Protein AF-A0A916E142-F1 (afdb_monomer)

Sequence (113 aa):
MYDIGCTMAKHLKNKLNETSLQLKAKDVWYAVSVFHAYAHEASCQCIYHPRKREGFGLTDGKWLERFWSYLERFTKTTRIMTPSHRKFILSLALDHFAETRIQKIGQTLIKQY

Solvent-accessible surface area (backbone atoms only — not comparable to full-a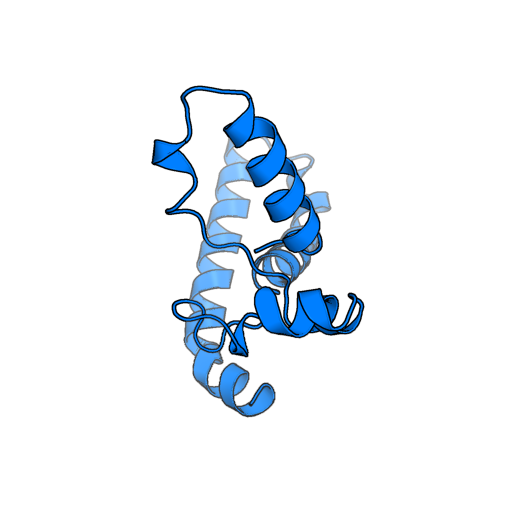tom values): 6561 Å² total; per-residue (Å²): 111,37,78,59,19,66,58,51,49,54,52,50,56,57,56,36,74,76,43,97,62,55,83,72,57,81,80,61,83,59,18,17,22,51,74,53,20,73,79,44,58,70,69,50,34,65,70,22,19,28,87,70,39,87,92,45,63,91,53,54,64,54,64,64,60,56,50,48,63,62,52,52,74,48,51,74,71,41,66,81,44,56,72,68,57,31,50,52,55,50,50,54,51,50,52,53,52,52,53,55,46,63,77,41,41,67,67,49,48,68,73,75,106

Mean predicted aligned error: 6.05 Å

pLDDT: mean 88.2, std 10.54, range [52.06, 98.12]

Secondary structure (DSSP, 8-state):
--TTHHHHHHHHHHHHHSSTTGGGTTT------HHHHTTS-HHHHHHH-GGGSTT-TT--S-HHHHHHHHHHHHHHHHTTS-HHHHHHHHHHHHHHHHHHHHHTHHHHHHHH-

Structure (mmCIF, N/CA/C/O backbone):
data_AF-A0A916E142-F1
#
_entry.id   AF-A0A916E142-F1
#
loop_
_atom_site.group_PDB
_atom_site.id
_atom_site.type_symbol
_atom_site.label_atom_id
_atom_site.label_alt_id
_atom_site.label_comp_id
_atom_site.label_asym_id
_atom_site.label_entity_id
_atom_site.label_seq_id
_atom_site.pdbx_PDB_ins_code
_atom_site.Cartn_x
_atom_site.Cartn_y
_atom_site.Cartn_z
_atom_site.occupancy
_atom_site.B_iso_or_equiv
_atom_site.auth_seq_id
_atom_site.auth_comp_id
_atom_site.auth_asym_id
_atom_site.auth_atom_id
_atom_site.pdbx_PDB_model_num
ATOM 1 N N . MET A 1 1 ? -4.906 4.393 3.964 1.00 85.25 1 MET A N 1
ATOM 2 C CA . MET A 1 1 ? -4.141 4.019 5.173 1.00 85.25 1 MET A CA 1
ATOM 3 C C . MET A 1 1 ? -2.784 4.686 5.074 1.00 85.25 1 MET A C 1
ATOM 5 O O . MET A 1 1 ? -2.189 4.597 4.011 1.00 85.25 1 MET A O 1
ATOM 9 N N . TYR A 1 2 ? -2.358 5.389 6.118 1.00 87.81 2 TYR A N 1
ATOM 10 C CA . TYR A 1 2 ? -1.080 6.106 6.181 1.00 87.81 2 TYR A CA 1
ATOM 11 C C . TYR A 1 2 ? -0.602 6.117 7.628 1.00 87.81 2 TYR A C 1
ATOM 13 O O . TYR A 1 2 ? -1.437 6.082 8.533 1.00 87.81 2 TYR A O 1
ATOM 21 N N . ASP A 1 3 ? 0.701 6.241 7.854 1.00 90.00 3 ASP A N 1
ATOM 22 C CA . ASP A 1 3 ? 1.256 6.248 9.215 1.00 90.00 3 ASP A CA 1
ATOM 23 C C . ASP A 1 3 ? 0.710 7.422 10.035 1.00 90.00 3 ASP A C 1
ATOM 25 O O . ASP A 1 3 ? 0.352 7.284 11.196 1.00 90.00 3 ASP A O 1
ATOM 29 N N . ILE A 1 4 ? 0.468 8.555 9.377 1.00 90.38 4 ILE A N 1
ATOM 30 C CA . ILE A 1 4 ? -0.175 9.739 9.963 1.00 90.38 4 ILE A CA 1
ATOM 31 C C . ILE A 1 4 ? -1.711 9.731 9.861 1.00 90.38 4 ILE A C 1
ATOM 33 O O . ILE A 1 4 ? -2.352 10.776 9.992 1.00 90.38 4 ILE A O 1
ATOM 37 N N . GLY A 1 5 ? -2.330 8.573 9.609 1.00 90.50 5 GLY A N 1
ATOM 38 C CA . GLY A 1 5 ? -3.766 8.454 9.343 1.00 90.50 5 GLY A CA 1
ATOM 39 C C . GLY A 1 5 ? -4.647 9.045 10.448 1.00 90.50 5 GLY A C 1
ATOM 40 O O . GLY A 1 5 ? -5.648 9.696 10.152 1.00 90.50 5 GLY A O 1
ATOM 41 N N . CYS A 1 6 ? -4.247 8.898 11.714 1.00 91.00 6 CYS A N 1
ATOM 42 C CA . CYS A 1 6 ? -4.959 9.482 12.851 1.00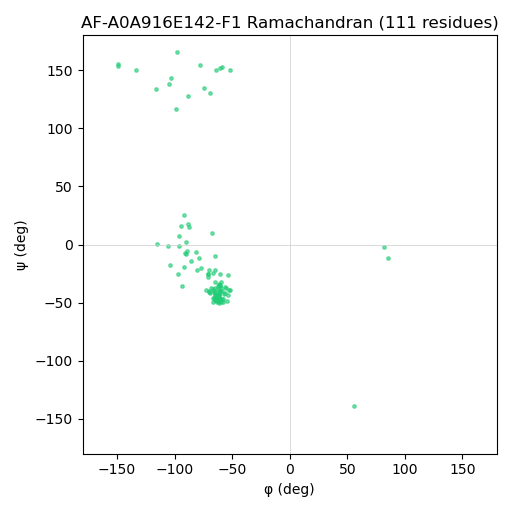 91.00 6 CYS A CA 1
ATOM 43 C C . CYS A 1 6 ? -4.919 11.019 12.859 1.00 91.00 6 CYS A C 1
ATOM 45 O O . CYS A 1 6 ? -5.923 11.669 13.151 1.00 91.00 6 CYS A O 1
ATOM 47 N N . THR A 1 7 ? -3.773 11.610 12.522 1.00 90.88 7 THR A N 1
ATOM 48 C CA . THR A 1 7 ? -3.576 13.063 12.482 1.00 90.88 7 THR A CA 1
ATOM 49 C C . THR A 1 7 ? -4.345 13.660 11.315 1.00 90.88 7 THR A C 1
ATOM 51 O O . THR A 1 7 ? -5.020 14.675 11.474 1.00 90.88 7 THR A O 1
ATOM 54 N N . MET A 1 8 ? -4.322 12.981 10.166 1.00 88.50 8 MET A N 1
ATOM 55 C CA . MET A 1 8 ? -5.089 13.372 8.988 1.00 88.50 8 MET A CA 1
ATOM 56 C C . MET A 1 8 ? -6.595 13.364 9.274 1.00 88.50 8 MET A C 1
ATOM 58 O O . MET A 1 8 ? -7.282 14.325 8.934 1.00 88.50 8 MET A O 1
ATOM 62 N N . ALA A 1 9 ? -7.093 12.339 9.977 1.00 88.31 9 ALA A N 1
ATOM 63 C CA . ALA A 1 9 ? -8.491 12.259 10.395 1.00 88.31 9 ALA A CA 1
ATOM 64 C C . ALA A 1 9 ? -8.890 13.427 11.313 1.00 88.31 9 ALA A C 1
ATOM 66 O O . ALA A 1 9 ? -9.915 14.069 11.085 1.00 88.31 9 ALA A O 1
ATOM 67 N N . LYS A 1 10 ? -8.063 13.738 12.325 1.00 86.06 10 LYS A N 1
ATOM 68 C CA . LYS A 1 10 ? -8.278 14.878 13.237 1.00 86.06 10 LYS A CA 1
ATOM 69 C C . LYS A 1 10 ? -8.293 16.207 12.466 1.00 86.06 10 LYS A C 1
ATOM 71 O O . LYS A 1 10 ? -9.213 17.002 12.633 1.00 86.06 10 LYS A O 1
ATOM 76 N N . HIS A 1 11 ? -7.313 16.427 11.589 1.00 86.44 11 HIS A N 1
ATOM 77 C CA . HIS A 1 11 ? -7.186 17.668 10.824 1.00 86.44 11 HIS A CA 1
ATOM 78 C C . HIS A 1 11 ? -8.356 17.884 9.858 1.00 86.44 11 HIS A C 1
ATOM 80 O O . HIS A 1 11 ? -8.927 18.973 9.814 1.00 86.44 11 HIS A O 1
ATOM 86 N N . LEU A 1 12 ? -8.743 16.845 9.112 1.00 82.75 12 LEU A N 1
ATOM 87 C CA . LEU A 1 12 ? -9.873 16.925 8.190 1.00 82.75 12 LEU A CA 1
ATOM 88 C C . LEU A 1 12 ? -11.172 17.178 8.945 1.00 82.75 12 LEU A C 1
ATOM 90 O O . LEU A 1 12 ? -11.906 18.085 8.566 1.00 82.75 12 LEU A O 1
ATOM 94 N N . LYS A 1 13 ? -11.423 16.467 10.051 1.00 80.12 13 LYS A N 1
ATOM 95 C CA . LYS A 1 13 ? -12.599 16.719 10.894 1.00 80.12 13 LYS A CA 1
ATOM 96 C C . LYS A 1 13 ? -12.683 18.187 11.326 1.00 80.12 13 LYS A C 1
ATOM 98 O O . LYS A 1 13 ? -13.756 18.770 11.240 1.00 80.12 13 LYS A O 1
ATOM 103 N N . ASN A 1 14 ? -11.565 18.790 11.729 1.00 79.38 14 ASN A N 1
ATOM 104 C CA . ASN A 1 14 ? -11.535 20.193 12.142 1.00 79.38 14 ASN A CA 1
ATOM 105 C C . ASN A 1 14 ? -11.829 21.146 10.971 1.00 79.38 14 ASN A C 1
ATOM 107 O O . ASN A 1 14 ? -12.727 21.972 11.084 1.00 79.38 14 ASN A O 1
ATOM 111 N N . LYS A 1 15 ? -11.160 20.982 9.821 1.00 77.50 15 LYS A N 1
ATOM 112 C CA . LYS A 1 15 ? -11.385 21.837 8.637 1.00 77.50 15 LYS A CA 1
ATOM 113 C C . LYS A 1 15 ? -12.783 21.713 8.032 1.00 77.50 15 LYS A C 1
ATOM 115 O O . LYS A 1 15 ? -13.315 22.664 7.465 1.00 77.50 15 LYS A O 1
ATOM 120 N N . LEU A 1 16 ? -13.382 20.532 8.110 1.00 72.25 16 LEU A N 1
ATOM 121 C CA . LEU A 1 16 ? -14.717 20.283 7.567 1.00 72.25 16 LEU A CA 1
ATOM 122 C C . LEU A 1 16 ? -15.828 20.837 8.457 1.00 72.25 16 LEU A C 1
ATOM 124 O O . LEU A 1 16 ? -16.924 21.079 7.967 1.00 72.25 16 LEU A O 1
ATOM 128 N N . ASN A 1 17 ? -15.551 21.089 9.736 1.00 65.69 17 ASN A N 1
ATOM 129 C CA . ASN A 1 17 ? -16.464 21.856 10.578 1.00 65.69 17 ASN A CA 1
ATOM 130 C C . ASN A 1 17 ? -16.494 23.344 10.178 1.00 65.69 17 ASN A C 1
ATOM 132 O O . ASN A 1 17 ? -17.478 24.021 10.453 1.00 65.69 17 ASN A O 1
ATOM 136 N N . GLU A 1 18 ? -15.453 23.837 9.499 1.00 64.31 18 GLU A N 1
ATOM 137 C CA . GLU A 1 18 ? -15.327 25.227 9.033 1.00 64.31 18 GLU A CA 1
ATOM 138 C C . GLU A 1 18 ? -15.882 25.446 7.611 1.00 64.31 18 GLU A C 1
ATOM 140 O O . GLU A 1 18 ? -15.969 26.579 7.146 1.00 64.31 18 GLU A O 1
ATOM 145 N N . THR A 1 19 ? -16.265 24.384 6.894 1.00 62.12 19 THR A N 1
ATOM 146 C CA . THR A 1 19 ? -16.720 24.459 5.494 1.00 62.12 19 THR A CA 1
ATOM 147 C C . THR A 1 19 ? -18.000 23.653 5.262 1.00 62.12 19 THR A C 1
ATOM 149 O O . THR A 1 19 ? -18.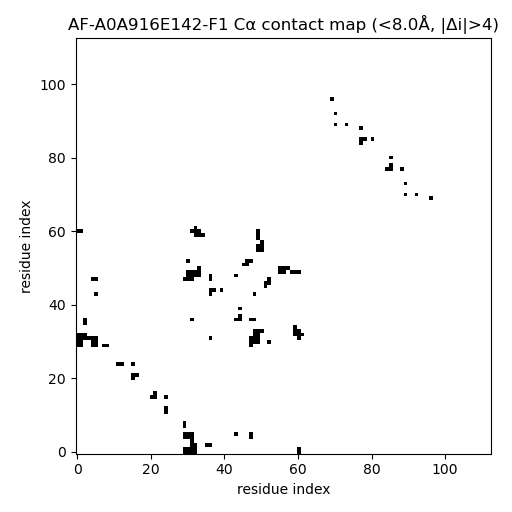234 22.622 5.881 1.00 62.12 19 THR A O 1
ATOM 152 N N . SER A 1 20 ? -18.835 24.067 4.305 1.00 59.84 20 SER A N 1
ATOM 153 C CA . SER A 1 20 ? -20.080 23.374 3.910 1.00 59.84 20 SER A CA 1
ATOM 154 C C . SER A 1 20 ? -19.863 22.008 3.223 1.00 59.84 20 SER A C 1
ATOM 156 O O . SER A 1 20 ? -20.803 21.397 2.720 1.00 59.84 20 SER A O 1
ATOM 158 N N . LEU A 1 21 ? -18.630 21.485 3.226 1.00 59.50 21 LEU A N 1
ATOM 159 C CA . LEU A 1 21 ? -18.210 20.247 2.560 1.00 59.50 21 LEU A CA 1
ATOM 160 C C . LEU A 1 21 ? -18.409 18.977 3.413 1.00 59.50 21 LEU A C 1
ATOM 162 O O . LEU A 1 21 ? -17.865 17.916 3.094 1.00 59.50 21 LEU A O 1
ATOM 166 N N . GLN A 1 22 ? -19.197 19.071 4.489 1.00 57.34 22 GLN A N 1
ATOM 167 C CA . GLN A 1 22 ? -19.420 18.019 5.493 1.00 57.34 22 GLN A CA 1
ATOM 168 C C . GLN A 1 22 ? -19.873 16.670 4.902 1.00 57.34 22 GLN A C 1
ATOM 170 O O . GLN A 1 22 ? -19.606 15.616 5.481 1.00 57.34 22 GLN A O 1
ATOM 175 N N . LEU A 1 23 ? -20.525 16.690 3.735 1.00 52.06 23 LEU A N 1
ATOM 176 C CA . LEU A 1 23 ? -21.102 15.511 3.088 1.00 52.06 23 LEU A CA 1
ATOM 177 C C . LEU A 1 23 ? -20.068 14.526 2.517 1.00 52.06 23 LEU A C 1
ATOM 179 O O . LEU A 1 23 ? -20.371 13.345 2.451 1.00 52.06 23 LEU A O 1
ATOM 183 N N . LYS A 1 24 ? -18.845 14.948 2.160 1.00 56.03 24 LYS A N 1
ATOM 184 C CA . LYS A 1 24 ? -17.839 14.039 1.554 1.00 56.03 24 LYS A CA 1
ATOM 185 C C . LYS A 1 24 ? -16.929 13.328 2.557 1.00 56.03 24 LYS A C 1
ATOM 187 O O . LYS A 1 24 ? -16.124 12.485 2.177 1.00 56.03 24 LYS A O 1
ATOM 192 N N . ALA A 1 25 ? -17.005 13.695 3.831 1.00 57.94 25 ALA A N 1
ATOM 193 C CA . ALA A 1 25 ? -16.026 13.272 4.825 1.00 57.94 25 ALA A CA 1
ATOM 194 C C . ALA A 1 25 ? -16.437 12.059 5.651 1.00 57.94 25 ALA A C 1
ATOM 196 O O . ALA A 1 25 ? -15.572 11.357 6.176 1.00 57.94 25 ALA A O 1
ATOM 197 N N . LYS A 1 26 ? -17.748 11.828 5.782 1.00 60.69 26 LYS A N 1
ATOM 198 C CA . LYS A 1 26 ? -18.290 10.689 6.530 1.00 60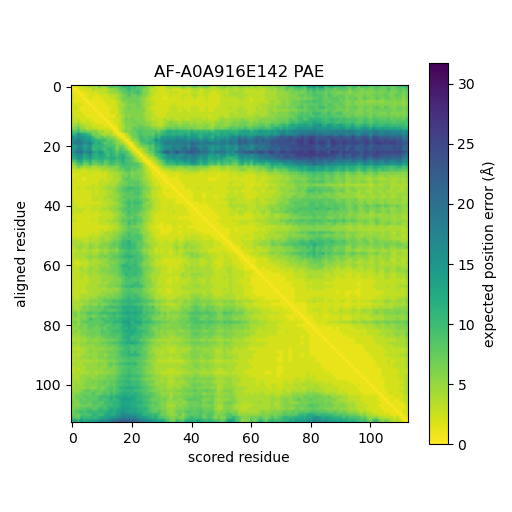.69 26 LYS A CA 1
ATOM 199 C C . LYS A 1 26 ? -17.957 9.350 5.866 1.00 60.69 26 LYS A C 1
ATOM 201 O O . LYS A 1 26 ? -17.828 8.358 6.574 1.00 60.69 26 LYS A O 1
ATOM 206 N N . ASP A 1 27 ? -17.710 9.358 4.559 1.00 70.44 27 ASP A N 1
ATOM 207 C CA . ASP A 1 27 ? -17.442 8.153 3.767 1.00 70.44 27 ASP A CA 1
ATOM 208 C C . ASP A 1 27 ? -15.949 7.790 3.687 1.00 70.44 27 ASP A C 1
ATOM 210 O O . ASP A 1 27 ? -15.569 6.827 3.022 1.00 70.44 27 ASP A O 1
ATOM 214 N N . VAL A 1 28 ? -15.067 8.550 4.352 1.00 77.56 28 VAL A N 1
ATOM 215 C CA . VAL A 1 28 ? -13.621 8.298 4.317 1.00 77.56 28 VAL A CA 1
ATOM 216 C C . VAL A 1 28 ? -13.179 7.530 5.557 1.00 77.56 28 VAL A C 1
ATOM 218 O O . VAL A 1 28 ? -13.211 8.035 6.682 1.00 77.56 28 VAL A O 1
ATOM 221 N N . TRP A 1 29 ? -12.676 6.314 5.352 1.00 84.50 29 TRP A N 1
ATOM 222 C CA . TRP A 1 29 ? -12.064 5.530 6.419 1.00 84.50 29 TRP A CA 1
ATOM 223 C C . TRP A 1 29 ? -10.571 5.823 6.565 1.00 84.50 29 TRP A C 1
ATOM 225 O O . TRP A 1 29 ? -9.780 5.699 5.628 1.00 84.50 29 TRP A O 1
ATOM 235 N N . TYR A 1 30 ? -10.169 6.142 7.793 1.00 89.12 30 TYR A N 1
ATOM 236 C CA . TYR A 1 30 ? -8.775 6.354 8.168 1.00 89.12 30 TYR A CA 1
ATOM 237 C C . TYR A 1 30 ? -8.267 5.157 8.954 1.00 89.12 30 TYR A C 1
ATOM 239 O O . TYR A 1 30 ? -8.949 4.646 9.838 1.00 89.12 30 TYR A O 1
ATOM 247 N N . ALA A 1 31 ? -7.045 4.745 8.658 1.00 92.56 31 ALA A N 1
ATOM 248 C CA . ALA A 1 31 ? -6.343 3.720 9.405 1.00 92.56 31 ALA A CA 1
ATOM 249 C C . ALA A 1 31 ? -4.842 4.004 9.362 1.00 92.56 31 ALA A C 1
ATOM 251 O O . ALA A 1 31 ? -4.352 4.619 8.403 1.00 92.56 31 ALA A O 1
ATOM 252 N N . VAL A 1 32 ? -4.147 3.528 10.389 1.00 93.56 32 VAL A N 1
ATOM 253 C CA . VAL A 1 32 ? -2.684 3.500 10.500 1.00 93.56 32 VAL A CA 1
ATOM 254 C C . VAL A 1 32 ? -2.237 2.066 10.227 1.00 93.56 32 VAL A C 1
ATOM 256 O O . VAL A 1 32 ? -2.962 1.144 10.581 1.00 93.56 32 VAL A O 1
ATOM 259 N N . SER A 1 33 ? -1.106 1.836 9.561 1.00 92.50 33 SER A N 1
ATOM 260 C CA . SER A 1 33 ? -0.632 0.461 9.326 1.00 92.50 33 SER A CA 1
ATOM 261 C C . SER A 1 33 ? -0.421 -0.285 10.652 1.00 92.50 33 SER A C 1
ATOM 263 O O . SER A 1 33 ? -0.174 0.334 11.686 1.00 92.50 33 SER A O 1
ATOM 265 N N . VAL A 1 34 ? -0.539 -1.618 10.655 1.00 91.69 34 VAL A N 1
ATOM 266 C CA . VAL A 1 34 ? -0.566 -2.415 11.902 1.00 91.69 34 VAL A CA 1
ATOM 267 C C . VAL A 1 34 ? 0.679 -2.173 12.755 1.00 91.69 34 VAL A C 1
ATOM 269 O O . VAL A 1 34 ? 0.572 -1.988 13.961 1.00 91.69 34 VAL A O 1
ATOM 272 N N . PHE A 1 35 ? 1.855 -2.117 12.128 1.00 90.62 35 PHE A N 1
ATOM 273 C CA . PHE A 1 35 ? 3.106 -1.850 12.837 1.00 90.62 35 PHE A CA 1
ATOM 274 C C . PHE A 1 35 ? 3.151 -0.432 13.418 1.00 90.62 35 PHE A C 1
ATOM 276 O O . PHE A 1 35 ? 3.497 -0.261 14.584 1.00 90.62 35 PHE A O 1
ATOM 283 N N . HIS A 1 36 ? 2.765 0.575 12.629 1.00 91.62 36 HIS A N 1
ATOM 284 C CA . HIS A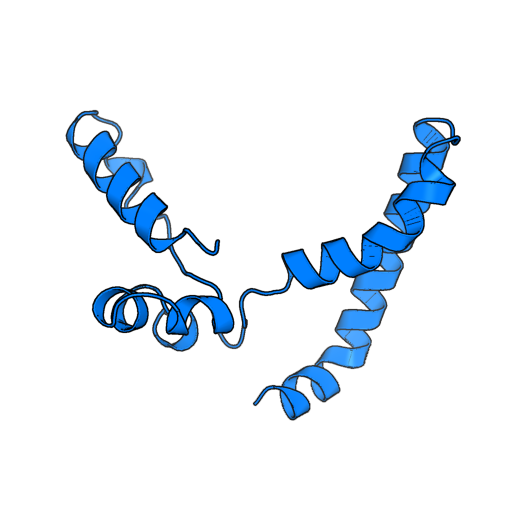 1 36 ? 2.799 1.965 13.072 1.00 91.62 36 HIS A CA 1
ATOM 285 C C . HIS A 1 36 ? 1.720 2.274 14.113 1.00 91.62 36 HIS A C 1
ATOM 287 O O . HIS A 1 36 ? 1.955 3.097 14.989 1.00 91.62 36 HIS A O 1
ATOM 293 N N . ALA A 1 37 ? 0.585 1.570 14.106 1.00 92.69 37 ALA A N 1
ATOM 294 C CA . ALA A 1 37 ? -0.473 1.768 15.090 1.00 92.69 37 ALA A CA 1
ATOM 295 C C . ALA A 1 37 ? 0.048 1.595 16.526 1.00 92.69 37 ALA A C 1
ATOM 297 O O . ALA A 1 37 ? -0.262 2.420 17.379 1.00 92.69 37 ALA A O 1
ATOM 298 N N . TYR A 1 38 ? 0.900 0.596 16.782 1.00 92.19 38 TYR A N 1
ATOM 299 C CA . TYR A 1 38 ? 1.487 0.365 18.108 1.00 92.19 38 TYR A CA 1
ATOM 300 C C . TYR A 1 38 ? 2.417 1.486 18.590 1.00 92.19 38 TYR A C 1
ATOM 302 O O . TYR A 1 38 ? 2.609 1.633 19.793 1.00 92.19 38 TYR A O 1
ATOM 310 N N . ALA A 1 39 ? 2.968 2.294 17.680 1.00 93.75 39 ALA A N 1
ATOM 311 C CA . ALA A 1 39 ? 3.783 3.458 18.028 1.00 93.75 39 ALA A CA 1
ATOM 312 C C . ALA A 1 39 ? 2.940 4.698 18.394 1.00 93.75 39 ALA A C 1
ATOM 314 O O . ALA A 1 39 ? 3.492 5.721 18.793 1.00 93.75 39 ALA A O 1
ATOM 315 N N . HIS A 1 40 ? 1.614 4.635 18.239 1.00 93.94 40 HIS A N 1
ATOM 316 C CA . HIS A 1 40 ? 0.704 5.735 18.552 1.00 93.94 40 HIS A CA 1
ATOM 317 C C . HIS A 1 40 ? 0.070 5.568 19.940 1.00 93.94 40 HIS A C 1
ATOM 319 O O . HIS A 1 40 ? 0.071 4.484 20.526 1.00 93.94 40 HIS A O 1
ATOM 325 N N . GLU A 1 41 ? -0.535 6.650 20.442 1.00 93.88 41 GLU A N 1
ATOM 326 C CA . GLU A 1 41 ? -1.334 6.653 21.674 1.00 93.88 41 GLU A CA 1
ATOM 327 C C . GLU A 1 41 ? -2.418 5.556 21.681 1.00 93.88 41 GLU A C 1
ATOM 329 O O . GLU A 1 41 ? -2.966 5.187 20.637 1.00 93.88 41 GLU A O 1
ATOM 334 N N . ALA A 1 42 ? -2.776 5.058 22.870 1.00 94.12 42 ALA A N 1
ATOM 335 C CA . ALA A 1 42 ? -3.734 3.958 23.029 1.00 94.12 42 ALA A CA 1
ATOM 336 C C . ALA A 1 42 ? -5.097 4.248 22.371 1.00 94.12 42 ALA A C 1
ATOM 338 O O . ALA A 1 42 ? -5.701 3.370 21.755 1.00 94.12 42 ALA A O 1
ATOM 339 N N . SER A 1 43 ? -5.560 5.501 22.421 1.00 92.88 43 SER A N 1
ATOM 340 C CA . SER A 1 43 ? -6.786 5.932 21.740 1.00 92.88 43 SER A CA 1
ATOM 341 C C . SER A 1 43 ? -6.693 5.751 20.218 1.00 92.88 43 SER A C 1
ATOM 343 O O . SER A 1 43 ? -7.643 5.287 19.584 1.00 92.88 43 SER A O 1
ATOM 345 N N . CYS A 1 44 ? -5.533 6.041 19.622 1.00 91.88 44 CYS A N 1
ATOM 346 C CA . CYS A 1 44 ? -5.291 5.835 18.200 1.00 91.88 44 CYS A CA 1
ATOM 347 C C . CYS A 1 44 ? -5.238 4.350 17.835 1.00 91.88 44 CYS A C 1
ATOM 349 O O . CYS A 1 44 ? -5.775 3.971 16.793 1.00 91.88 44 CYS A O 1
ATOM 351 N N . GLN A 1 45 ? -4.661 3.510 18.694 1.00 93.19 45 GLN A N 1
ATOM 352 C CA . GLN A 1 45 ? -4.680 2.056 18.519 1.00 93.19 45 GLN A CA 1
ATOM 353 C C . GLN A 1 45 ? -6.112 1.511 18.529 1.00 93.19 45 GLN A C 1
ATOM 355 O O . GLN A 1 45 ? -6.480 0.722 17.667 1.00 93.19 45 GLN A O 1
ATOM 360 N N . CYS A 1 46 ? -6.968 1.967 19.439 1.00 92.44 46 CYS A N 1
ATOM 361 C CA . CYS A 1 46 ? -8.354 1.500 19.478 1.00 92.44 46 CYS A CA 1
ATOM 362 C C . CYS A 1 46 ? -9.167 1.937 18.247 1.00 92.44 46 CYS A C 1
ATOM 364 O O . CYS A 1 46 ? -9.982 1.166 17.748 1.00 92.44 46 CYS A O 1
ATOM 366 N N . ILE A 1 47 ? -8.947 3.161 17.750 1.00 91.56 47 ILE A N 1
ATOM 367 C CA . ILE A 1 47 ? -9.805 3.780 16.725 1.00 91.56 47 ILE A CA 1
ATOM 368 C C . ILE A 1 47 ? -9.299 3.551 15.296 1.00 91.56 47 ILE A C 1
ATOM 370 O O . ILE A 1 47 ? -10.112 3.440 14.378 1.00 91.56 47 ILE A O 1
ATOM 374 N N . TYR A 1 48 ? -7.984 3.538 15.067 1.00 92.31 48 TYR A N 1
ATOM 375 C CA . TYR A 1 48 ? -7.380 3.550 13.724 1.00 92.31 48 TYR A CA 1
ATOM 376 C C . TYR A 1 48 ? -6.592 2.281 13.387 1.00 92.31 48 TYR A C 1
ATOM 378 O O . TYR A 1 48 ? -6.054 2.187 12.281 1.00 92.31 48 TYR A O 1
ATOM 386 N N . HIS A 1 49 ? -6.521 1.305 14.295 1.00 92.81 49 HIS A N 1
ATOM 387 C CA . HIS A 1 49 ? -5.868 0.034 14.007 1.00 92.81 49 HIS A CA 1
ATOM 388 C C . HIS A 1 49 ? -6.689 -0.773 12.979 1.00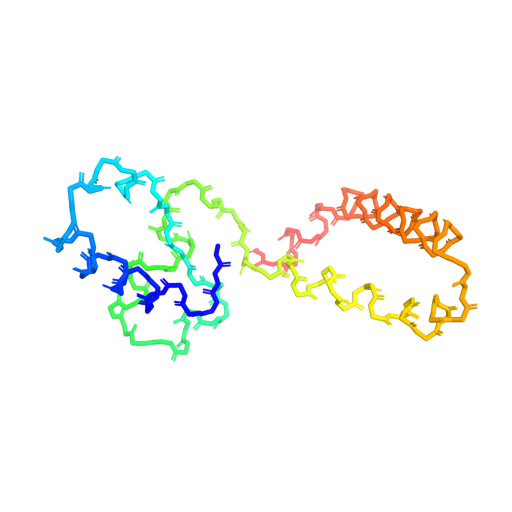 92.81 49 HIS A C 1
ATOM 390 O O . HIS A 1 49 ? -7.882 -0.992 13.201 1.00 92.81 49 HIS A O 1
ATOM 396 N N . PRO A 1 50 ? -6.089 -1.294 11.890 1.00 91.88 50 PRO A N 1
ATOM 397 C CA . PRO A 1 50 ? -6.828 -1.930 10.795 1.00 91.88 50 PRO A CA 1
ATOM 398 C C . PRO A 1 50 ? -7.634 -3.147 11.251 1.00 91.88 50 PRO A C 1
ATOM 400 O O . PRO A 1 50 ? -8.795 -3.281 10.898 1.00 91.88 50 PRO A O 1
ATOM 403 N N . ARG A 1 51 ? -7.070 -3.971 12.146 1.00 90.12 51 ARG A N 1
ATOM 404 C CA . ARG A 1 51 ? -7.767 -5.128 12.753 1.00 90.12 51 ARG A CA 1
ATOM 405 C C . ARG A 1 51 ? -8.962 -4.769 13.652 1.00 90.12 51 ARG A C 1
ATOM 407 O O . ARG A 1 51 ? -9.665 -5.665 14.102 1.00 90.12 51 ARG A O 1
ATOM 414 N N . LYS A 1 52 ? -9.158 -3.489 13.981 1.00 89.62 52 LYS A N 1
ATOM 415 C CA . LYS A 1 52 ? -10.300 -2.990 14.765 1.00 89.62 52 LYS A CA 1
ATOM 416 C C . LYS A 1 52 ? -11.323 -2.256 13.891 1.00 89.62 52 LYS A C 1
ATOM 418 O O . LYS A 1 52 ? -12.338 -1.807 14.411 1.00 89.62 52 LYS A O 1
ATOM 423 N N . ARG A 1 53 ? -11.070 -2.133 12.581 1.00 86.12 53 ARG A N 1
ATOM 424 C CA . ARG A 1 53 ? -11.960 -1.479 11.620 1.00 86.12 53 ARG A CA 1
ATOM 425 C C . ARG A 1 53 ? -12.481 -2.462 10.585 1.00 86.12 53 ARG A C 1
ATOM 427 O O . ARG A 1 53 ? -11.721 -3.202 9.965 1.00 86.12 53 ARG A O 1
ATOM 434 N N . GLU A 1 54 ? -13.782 -2.395 10.350 1.00 86.44 54 GLU A N 1
ATOM 435 C CA . GLU A 1 54 ? -14.422 -3.113 9.257 1.00 86.44 54 GLU A CA 1
ATOM 436 C C . GLU A 1 54 ? -13.913 -2.618 7.891 1.00 86.44 54 GLU A C 1
ATOM 438 O O . GLU A 1 54 ? -13.475 -1.474 7.747 1.00 86.44 54 GLU A O 1
ATOM 443 N N . GLY A 1 55 ? -13.909 -3.505 6.894 1.00 87.06 55 GLY A N 1
ATOM 444 C CA . GLY A 1 55 ? -13.486 -3.199 5.523 1.00 87.06 55 GLY A CA 1
ATOM 445 C C . GLY A 1 55 ? -11.981 -3.310 5.248 1.00 87.06 55 GLY A C 1
ATOM 446 O O . GLY A 1 55 ? -11.584 -3.340 4.088 1.00 87.06 55 GLY A O 1
ATOM 447 N N . PHE A 1 56 ? -11.129 -3.435 6.275 1.00 87.75 56 PHE A N 1
ATOM 448 C CA . PHE A 1 56 ? -9.675 -3.601 6.091 1.00 87.75 56 PHE A CA 1
ATOM 449 C C . PHE A 1 56 ? -9.215 -5.067 6.028 1.00 87.75 56 PHE A C 1
ATOM 451 O O . PHE A 1 56 ? -8.133 -5.354 5.511 1.00 87.75 56 PHE A O 1
ATOM 458 N N . GLY A 1 57 ? -10.027 -6.005 6.523 1.00 87.94 57 GLY A N 1
ATOM 459 C CA . GLY A 1 57 ? -9.702 -7.432 6.526 1.00 87.94 57 GLY A CA 1
ATOM 460 C C . GLY A 1 57 ? -8.367 -7.736 7.217 1.00 87.94 57 GLY 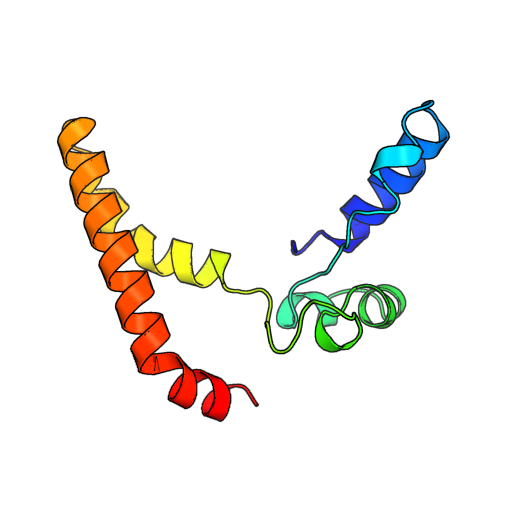A C 1
ATOM 461 O O . GLY A 1 57 ? -8.029 -7.149 8.244 1.00 87.94 57 GLY A O 1
ATOM 462 N N . LEU A 1 58 ? -7.587 -8.644 6.626 1.00 87.69 58 LEU A N 1
ATOM 463 C CA . LEU A 1 58 ? -6.262 -9.053 7.108 1.00 87.69 58 LEU A CA 1
ATOM 464 C C . LEU A 1 58 ? -5.119 -8.230 6.485 1.00 87.69 58 LEU A C 1
ATOM 466 O O . LEU A 1 58 ? -3.986 -8.705 6.372 1.00 87.69 58 LEU A O 1
ATOM 470 N N . THR A 1 59 ? -5.379 -6.997 6.049 1.00 86.94 59 THR A N 1
ATOM 471 C CA . THR A 1 59 ? -4.296 -6.131 5.573 1.00 86.94 59 THR A CA 1
ATOM 472 C C . THR A 1 59 ? -3.467 -5.609 6.744 1.00 86.94 59 THR A C 1
ATOM 474 O O . THR A 1 59 ? -3.995 -5.128 7.747 1.00 86.94 59 THR A O 1
ATOM 477 N N . ASP A 1 60 ? -2.146 -5.663 6.610 1.00 89.06 60 ASP A N 1
ATOM 478 C CA . ASP A 1 60 ? -1.227 -5.068 7.580 1.00 89.06 60 ASP A CA 1
ATOM 479 C C . ASP A 1 60 ? -0.895 -3.602 7.267 1.00 89.06 60 ASP A C 1
ATOM 481 O O . ASP A 1 60 ? -0.222 -2.930 8.049 1.00 89.06 60 ASP A O 1
ATOM 485 N N . GLY A 1 61 ? -1.370 -3.097 6.125 1.00 89.31 61 GLY A N 1
ATOM 486 C CA . GLY A 1 61 ? -1.147 -1.723 5.697 1.00 89.31 61 GLY A CA 1
ATOM 487 C C . GLY A 1 61 ? 0.182 -1.440 5.016 1.00 89.31 61 GLY A C 1
ATOM 488 O O . GLY A 1 61 ? 0.380 -0.321 4.560 1.00 89.31 61 GLY A O 1
ATOM 489 N N . LYS A 1 62 ? 1.071 -2.429 4.884 1.00 88.56 62 LYS A N 1
ATOM 490 C CA . LYS A 1 62 ? 2.432 -2.232 4.351 1.00 88.56 62 LYS A CA 1
ATOM 491 C C . LYS A 1 62 ? 2.555 -2.511 2.857 1.00 88.56 62 LYS A C 1
ATOM 493 O O . LYS A 1 62 ? 3.640 -2.784 2.345 1.00 88.56 62 LYS A O 1
ATOM 498 N N . TRP A 1 63 ? 1.437 -2.571 2.134 1.00 86.56 63 TRP A N 1
ATOM 499 C CA . TRP A 1 63 ? 1.465 -2.934 0.714 1.00 86.56 63 TRP A CA 1
ATOM 500 C C . TRP A 1 63 ? 2.280 -1.929 -0.108 1.00 86.56 63 TRP A C 1
ATOM 502 O O . TRP A 1 63 ? 3.134 -2.348 -0.888 1.00 86.56 63 TRP A O 1
ATOM 512 N N . LEU A 1 64 ? 2.080 -0.630 0.139 1.00 88.88 64 LEU A N 1
ATOM 513 C CA . LEU A 1 64 ? 2.768 0.446 -0.576 1.00 88.88 64 LEU A CA 1
ATOM 514 C C . LEU A 1 64 ? 4.283 0.439 -0.313 1.00 88.88 64 LEU A C 1
ATOM 516 O O . LEU A 1 64 ? 5.066 0.546 -1.248 1.00 88.88 64 LEU A O 1
ATOM 520 N N . GLU A 1 65 ? 4.701 0.229 0.937 1.00 91.12 65 GLU A N 1
ATOM 521 C CA . GLU A 1 65 ? 6.119 0.124 1.317 1.00 91.12 65 GLU A CA 1
ATOM 522 C C . GLU A 1 65 ? 6.812 -1.048 0.610 1.00 91.12 65 GLU A C 1
ATOM 524 O O . GLU A 1 65 ? 7.878 -0.890 0.016 1.00 91.12 65 GLU A O 1
ATOM 529 N N . ARG A 1 66 ? 6.182 -2.234 0.614 1.00 90.94 66 ARG A N 1
ATOM 530 C CA . ARG A 1 66 ? 6.712 -3.418 -0.086 1.00 90.94 66 ARG A CA 1
ATOM 531 C C . ARG A 1 66 ? 6.805 -3.185 -1.589 1.00 90.94 66 ARG A C 1
ATOM 533 O O . ARG A 1 66 ? 7.739 -3.657 -2.232 1.00 90.94 66 ARG A O 1
ATOM 540 N N . PHE A 1 67 ? 5.817 -2.493 -2.140 1.00 92.94 67 PHE A N 1
ATOM 541 C CA . PHE A 1 67 ? 5.770 -2.139 -3.546 1.00 92.94 67 PHE A CA 1
ATOM 542 C C . PHE A 1 67 ? 6.901 -1.172 -3.922 1.00 92.94 67 PHE A C 1
ATOM 544 O O . PHE A 1 67 ? 7.623 -1.414 -4.888 1.00 92.94 67 PHE A O 1
ATOM 551 N N . TRP A 1 68 ? 7.131 -0.133 -3.120 1.00 94.00 68 TRP A N 1
ATOM 552 C CA . TRP A 1 68 ? 8.233 0.806 -3.332 1.00 94.00 68 TRP A CA 1
ATOM 553 C C . TRP A 1 68 ? 9.598 0.140 -3.183 1.00 94.00 68 TRP A C 1
ATOM 555 O O . TRP A 1 68 ? 10.445 0.327 -4.049 1.00 94.00 68 TRP A O 1
ATOM 565 N N . SER A 1 69 ? 9.787 -0.707 -2.168 1.00 94.81 69 SER A N 1
ATOM 566 C CA . SER A 1 69 ? 11.019 -1.492 -1.998 1.00 94.81 69 SER A CA 1
ATOM 567 C C . SER A 1 69 ? 11.289 -2.419 -3.192 1.00 94.81 69 SER A C 1
ATOM 569 O O . SER A 1 69 ? 12.429 -2.580 -3.632 1.00 94.81 69 SER A O 1
ATOM 571 N N . TYR A 1 70 ? 10.242 -3.011 -3.778 1.00 95.75 70 TYR A N 1
ATOM 572 C CA . TYR A 1 70 ? 10.389 -3.779 -5.012 1.00 95.75 70 TYR A CA 1
ATOM 573 C C . TYR A 1 70 ? 10.830 -2.892 -6.183 1.00 95.75 70 TYR A C 1
ATOM 575 O O . TYR A 1 70 ? 11.781 -3.254 -6.876 1.00 95.75 70 TYR A O 1
ATOM 583 N N . LEU A 1 71 ? 10.187 -1.735 -6.378 1.00 96.06 71 LEU A N 1
ATOM 584 C CA . LEU A 1 71 ? 10.476 -0.817 -7.483 1.00 96.06 71 LEU A CA 1
ATOM 585 C C . LEU A 1 71 ? 11.814 -0.079 -7.357 1.00 96.06 71 LEU A C 1
ATOM 587 O O . LEU A 1 71 ? 12.396 0.306 -8.372 1.00 96.06 71 LEU A O 1
ATOM 591 N N . GLU A 1 72 ? 12.327 0.096 -6.141 1.00 96.12 72 GLU A N 1
ATOM 592 C CA . GLU A 1 72 ? 13.566 0.822 -5.857 1.00 96.12 72 GLU A CA 1
ATOM 593 C C . GLU A 1 72 ? 14.737 0.325 -6.716 1.00 96.12 72 GLU A C 1
ATOM 595 O O . GLU A 1 72 ? 15.486 1.128 -7.273 1.00 96.12 72 GLU A O 1
ATOM 600 N N . ARG A 1 73 ? 14.842 -0.990 -6.938 1.00 93.62 73 ARG A N 1
ATOM 601 C CA . ARG A 1 73 ? 15.903 -1.597 -7.763 1.00 93.62 73 ARG A CA 1
ATOM 602 C C . ARG A 1 73 ? 15.907 -1.120 -9.222 1.00 93.62 73 ARG A C 1
ATOM 604 O O . ARG A 1 73 ? 16.952 -1.137 -9.864 1.00 93.62 73 ARG A O 1
ATOM 611 N N . PHE A 1 74 ? 14.765 -0.672 -9.746 1.00 95.94 74 PHE A N 1
ATOM 612 C CA . PHE A 1 74 ? 14.634 -0.200 -11.127 1.00 95.94 74 PHE A CA 1
ATOM 613 C C . PHE A 1 74 ? 14.998 1.279 -11.281 1.00 95.94 74 PHE A C 1
ATOM 615 O O . PHE A 1 74 ? 15.202 1.741 -12.403 1.00 95.94 74 PHE A O 1
ATOM 622 N N . THR A 1 75 ? 15.108 2.037 -10.186 1.00 94.31 75 THR A N 1
ATOM 623 C CA . THR A 1 75 ? 15.363 3.488 -10.231 1.00 94.31 75 THR A CA 1
ATOM 624 C C . THR A 1 75 ? 16.664 3.826 -10.954 1.00 94.31 75 THR A C 1
ATOM 626 O O . THR A 1 75 ? 16.665 4.678 -11.839 1.00 94.31 75 THR A O 1
ATOM 629 N N . LYS A 1 76 ? 17.759 3.123 -10.637 1.00 93.75 76 LYS A N 1
ATOM 630 C CA . LYS A 1 76 ? 19.079 3.357 -11.243 1.00 93.75 76 LYS A CA 1
ATOM 631 C C . LYS A 1 76 ? 19.069 3.076 -12.745 1.00 93.75 76 LYS A C 1
ATOM 633 O O . LYS A 1 76 ? 19.493 3.925 -13.524 1.00 93.75 76 LYS A O 1
ATOM 638 N N . THR A 1 77 ? 18.540 1.921 -13.147 1.00 94.50 77 THR A N 1
ATOM 639 C CA . THR A 1 77 ? 18.534 1.470 -14.547 1.00 94.50 77 THR A CA 1
ATOM 640 C C . THR A 1 77 ? 17.593 2.304 -15.412 1.00 94.50 77 THR A C 1
ATOM 642 O O . THR A 1 77 ? 17.936 2.673 -16.531 1.00 94.50 77 THR A O 1
ATOM 645 N N . THR A 1 78 ? 16.420 2.664 -14.888 1.00 96.31 78 THR A N 1
ATOM 646 C CA . THR A 1 78 ? 15.419 3.430 -15.647 1.00 96.31 78 THR A CA 1
ATOM 647 C C . THR A 1 78 ? 15.717 4.927 -15.730 1.00 96.31 78 THR A C 1
ATOM 649 O O . THR A 1 78 ? 15.091 5.625 -16.525 1.00 96.31 78 THR A O 1
ATOM 652 N N . ARG A 1 79 ? 16.680 5.441 -14.952 1.00 96.06 79 ARG A N 1
ATOM 653 C CA . ARG A 1 79 ? 17.020 6.874 -14.911 1.00 96.06 79 ARG A CA 1
ATOM 654 C C . ARG A 1 79 ? 17.531 7.418 -16.244 1.00 96.06 79 ARG A C 1
ATOM 656 O O . ARG A 1 79 ? 17.253 8.567 -16.558 1.00 96.06 79 ARG A O 1
ATOM 663 N N . ILE A 1 80 ? 18.283 6.613 -16.993 1.00 96.06 80 ILE A N 1
ATOM 664 C CA . ILE A 1 80 ? 18.902 7.008 -18.272 1.00 96.06 80 ILE A CA 1
ATOM 665 C C . ILE A 1 80 ? 18.066 6.600 -19.493 1.00 96.06 80 ILE A C 1
ATOM 667 O O . ILE A 1 80 ? 18.460 6.846 -20.628 1.00 96.06 80 ILE A O 1
ATOM 671 N N . MET A 1 81 ? 16.929 5.937 -19.271 1.00 97.25 81 MET A N 1
ATOM 672 C CA . MET A 1 81 ? 16.046 5.489 -20.341 1.00 97.25 81 MET A CA 1
ATOM 673 C C . MET A 1 81 ? 15.211 6.646 -20.887 1.00 97.25 81 MET A C 1
ATOM 675 O O . MET A 1 81 ? 14.871 7.587 -20.168 1.00 97.25 81 MET A O 1
ATOM 679 N N . THR A 1 82 ? 14.789 6.524 -22.147 1.00 98.12 82 THR A N 1
ATOM 680 C CA . THR A 1 82 ? 13.736 7.388 -22.687 1.00 98.12 82 THR A CA 1
ATOM 681 C C . THR A 1 82 ? 12.444 7.205 -21.874 1.00 98.12 82 THR A C 1
ATOM 683 O O . THR A 1 82 ? 12.207 6.116 -21.333 1.00 98.12 82 THR A O 1
ATOM 686 N N . PRO A 1 83 ? 11.570 8.225 -21.793 1.00 97.50 83 PRO A N 1
ATOM 687 C CA . PRO A 1 83 ? 10.320 8.126 -21.039 1.00 97.50 83 PRO A CA 1
ATOM 688 C C . PRO A 1 83 ? 9.466 6.907 -21.422 1.00 97.50 83 PRO A C 1
ATOM 690 O O . PRO A 1 83 ? 8.925 6.233 -20.545 1.00 97.50 83 PRO A O 1
ATOM 693 N N . SER A 1 84 ? 9.403 6.576 -22.716 1.00 97.94 84 SER A N 1
ATOM 694 C CA . SER A 1 84 ? 8.657 5.421 -23.229 1.00 97.94 84 SER A CA 1
ATOM 695 C C . SER A 1 84 ? 9.235 4.092 -22.740 1.00 97.94 84 SER A C 1
ATOM 697 O O . SER A 1 84 ? 8.493 3.259 -22.221 1.00 97.94 84 SER A O 1
ATOM 699 N N . HIS A 1 85 ? 10.557 3.908 -22.828 1.00 97.25 85 HIS A N 1
ATOM 700 C CA . HIS A 1 85 ? 11.211 2.692 -22.336 1.00 97.25 85 HIS A CA 1
ATOM 701 C C . HIS A 1 85 ? 11.109 2.568 -20.815 1.00 97.25 85 HIS A C 1
ATOM 703 O O . HIS A 1 85 ? 10.814 1.489 -20.307 1.00 97.25 85 HIS A O 1
ATOM 709 N N . ARG A 1 86 ? 11.266 3.677 -20.079 1.00 97.50 86 ARG A N 1
ATOM 710 C CA . ARG A 1 86 ? 11.062 3.701 -18.626 1.00 97.50 86 ARG A CA 1
ATOM 711 C C . ARG A 1 86 ? 9.654 3.246 -18.255 1.00 97.50 86 ARG A C 1
ATOM 713 O O . ARG A 1 86 ? 9.511 2.418 -17.361 1.00 97.50 86 ARG A O 1
ATOM 720 N N . LYS A 1 87 ? 8.626 3.767 -18.934 1.00 97.38 87 LYS A N 1
ATOM 721 C CA . LYS A 1 87 ? 7.233 3.375 -18.693 1.00 97.38 87 LYS A CA 1
ATOM 722 C C . LYS A 1 87 ? 7.028 1.886 -18.964 1.00 97.38 87 LYS A C 1
ATOM 724 O O . LYS A 1 87 ? 6.478 1.204 -18.113 1.00 97.38 87 LYS A O 1
ATOM 729 N N . PHE A 1 88 ? 7.525 1.388 -20.095 1.00 97.94 88 PHE A N 1
ATOM 730 C CA . PHE A 1 88 ? 7.414 -0.021 -20.469 1.00 97.94 88 PHE A CA 1
ATOM 731 C C . PHE A 1 88 ? 8.065 -0.959 -19.441 1.00 97.94 88 PHE A C 1
ATOM 733 O O . PHE A 1 88 ? 7.422 -1.888 -18.960 1.00 97.94 88 PHE A O 1
ATOM 740 N N . ILE A 1 89 ? 9.310 -0.682 -19.040 1.00 97.44 89 ILE A N 1
ATOM 741 C CA . ILE A 1 89 ? 10.032 -1.500 -18.054 1.00 97.44 89 ILE A CA 1
ATOM 742 C C . ILE A 1 89 ? 9.351 -1.466 -16.687 1.00 97.44 89 ILE A C 1
ATOM 744 O O . ILE A 1 89 ? 9.234 -2.504 -16.038 1.00 97.44 89 ILE A O 1
ATOM 748 N N . LEU A 1 90 ? 8.891 -0.292 -16.245 1.00 97.19 90 LEU A N 1
ATOM 749 C CA . LEU A 1 90 ? 8.148 -0.200 -14.993 1.00 97.19 90 LEU A CA 1
ATOM 750 C C . LEU A 1 90 ? 6.844 -0.993 -15.085 1.00 97.19 90 LEU A C 1
ATOM 752 O O . LEU A 1 90 ? 6.601 -1.777 -14.182 1.00 97.19 90 LEU A O 1
ATOM 756 N N . SER A 1 91 ? 6.066 -0.880 -16.166 1.00 97.69 91 SER A N 1
ATOM 757 C CA . SER A 1 91 ? 4.849 -1.680 -16.373 1.00 97.69 91 SER A CA 1
ATOM 758 C C . SER A 1 91 ? 5.111 -3.184 -16.268 1.00 97.69 91 SER A C 1
ATOM 760 O O . SER A 1 91 ? 4.453 -3.845 -15.475 1.00 97.69 91 SER A O 1
ATOM 762 N N . LEU A 1 92 ? 6.139 -3.702 -16.946 1.00 97.38 92 LEU A N 1
ATOM 763 C CA . LEU A 1 92 ? 6.517 -5.116 -16.830 1.00 97.38 92 LEU A CA 1
ATOM 764 C C . LEU A 1 92 ? 6.870 -5.518 -15.390 1.00 97.38 92 LEU A C 1
ATOM 766 O O . LEU A 1 92 ? 6.501 -6.597 -14.928 1.00 97.38 92 LEU A O 1
ATOM 770 N N . ALA A 1 93 ? 7.577 -4.652 -14.661 1.00 97.00 93 ALA A N 1
ATOM 771 C CA . ALA A 1 93 ? 7.893 -4.893 -13.258 1.00 97.00 93 ALA A CA 1
ATOM 772 C C . ALA A 1 93 ? 6.624 -4.918 -12.382 1.00 97.00 93 ALA A C 1
ATOM 774 O O . ALA A 1 93 ? 6.534 -5.726 -11.457 1.00 97.00 93 ALA A O 1
ATOM 775 N N . LEU A 1 94 ? 5.638 -4.060 -12.670 1.00 96.50 94 LEU A N 1
ATOM 776 C CA . LEU A 1 94 ? 4.349 -4.041 -11.970 1.00 96.50 94 LEU A CA 1
ATOM 777 C C . LEU A 1 94 ? 3.578 -5.344 -12.178 1.00 96.50 94 LEU A C 1
ATOM 779 O O . LEU A 1 94 ? 3.116 -5.929 -11.197 1.00 96.50 94 LEU A O 1
ATOM 783 N N . ASP A 1 95 ? 3.488 -5.802 -13.424 1.00 97.50 95 ASP A N 1
ATOM 784 C CA . ASP A 1 95 ? 2.772 -7.026 -13.782 1.00 97.50 95 ASP A CA 1
ATOM 785 C C . ASP A 1 95 ? 3.412 -8.234 -13.088 1.00 97.50 95 ASP A C 1
ATOM 787 O O . ASP A 1 95 ? 2.750 -8.971 -12.353 1.00 97.50 95 ASP A O 1
ATOM 791 N N . HIS A 1 96 ? 4.740 -8.348 -13.176 1.00 97.12 96 HIS A N 1
ATOM 792 C CA . HIS A 1 96 ? 5.483 -9.405 -12.496 1.00 97.12 96 HIS A CA 1
ATOM 793 C C . HIS A 1 96 ? 5.315 -9.371 -10.966 1.00 97.12 96 HIS A C 1
ATOM 795 O O . HIS A 1 96 ? 5.188 -10.416 -10.314 1.00 97.12 96 HIS A O 1
ATOM 801 N N . PHE A 1 97 ? 5.318 -8.177 -10.360 1.00 96.19 97 PHE A N 1
ATOM 802 C CA . PHE A 1 97 ? 5.081 -8.026 -8.926 1.00 96.19 97 PHE A CA 1
ATOM 803 C C . PHE A 1 97 ? 3.682 -8.512 -8.539 1.00 96.19 97 PHE A C 1
ATOM 805 O O . PHE A 1 97 ? 3.548 -9.242 -7.555 1.00 96.19 97 PHE A O 1
ATOM 812 N N . ALA A 1 98 ? 2.652 -8.138 -9.301 1.00 95.06 98 ALA A N 1
ATOM 813 C CA . ALA A 1 98 ? 1.276 -8.544 -9.045 1.00 95.06 98 ALA A CA 1
ATOM 814 C C . ALA A 1 98 ? 1.112 -10.070 -9.131 1.00 95.06 98 ALA A C 1
ATOM 816 O O . ALA A 1 98 ? 0.633 -10.687 -8.176 1.00 95.06 98 ALA A O 1
ATOM 817 N N . GLU A 1 99 ? 1.597 -10.688 -10.209 1.00 96.81 99 GLU A N 1
ATOM 818 C CA . GLU A 1 99 ? 1.548 -12.141 -10.415 1.00 96.81 99 GLU A CA 1
ATOM 819 C C . GLU A 1 99 ? 2.245 -12.903 -9.283 1.00 96.81 99 GLU A C 1
ATOM 821 O O . GLU A 1 99 ? 1.665 -13.798 -8.662 1.00 96.81 99 GLU A O 1
ATOM 826 N N . THR A 1 100 ? 3.467 -12.490 -8.938 1.00 95.38 100 THR A N 1
ATOM 827 C CA . THR A 1 100 ? 4.250 -13.121 -7.868 1.00 95.38 100 THR A CA 1
ATOM 828 C C . THR A 1 100 ? 3.533 -13.036 -6.519 1.00 95.38 100 THR A C 1
ATOM 830 O O . THR A 1 100 ? 3.624 -13.952 -5.696 1.00 95.38 100 THR A O 1
ATOM 833 N N . ARG A 1 101 ? 2.824 -11.933 -6.253 1.00 91.62 101 ARG A N 1
ATOM 834 C CA . ARG A 1 101 ? 2.085 -11.739 -4.998 1.00 91.62 101 ARG A CA 1
ATOM 835 C C . ARG A 1 101 ? 0.834 -12.598 -4.930 1.00 91.62 101 ARG A C 1
ATOM 837 O O . ARG A 1 101 ? 0.574 -13.144 -3.861 1.00 91.62 101 ARG A O 1
ATOM 844 N N . ILE A 1 102 ? 0.115 -12.751 -6.040 1.00 93.56 102 ILE A N 1
ATOM 845 C CA . ILE A 1 102 ? -1.038 -13.653 -6.130 1.00 93.56 102 ILE A CA 1
ATOM 846 C C . ILE A 1 102 ? -0.581 -15.095 -5.889 1.00 93.56 102 ILE A C 1
ATOM 848 O O . ILE A 1 102 ? -1.126 -15.771 -5.022 1.00 93.56 102 ILE A O 1
ATOM 852 N N . GLN A 1 103 ? 0.489 -15.535 -6.555 1.00 95.62 103 GLN A N 1
ATOM 853 C CA . GLN A 1 103 ? 1.035 -16.888 -6.384 1.00 95.62 103 GLN A CA 1
ATOM 854 C C . GLN A 1 103 ? 1.495 -17.173 -4.943 1.00 95.62 103 GLN A C 1
ATOM 856 O O . GLN A 1 103 ? 1.358 -18.290 -4.448 1.00 95.62 103 GLN A O 1
ATOM 861 N N . LYS A 1 104 ? 2.030 -16.165 -4.242 1.00 92.56 104 LYS A N 1
ATOM 862 C CA . LYS A 1 104 ? 2.563 -16.301 -2.873 1.00 92.56 104 LYS A CA 1
ATOM 863 C C . LYS A 1 104 ? 1.570 -15.911 -1.777 1.00 92.56 104 LYS A C 1
ATOM 865 O O . LYS A 1 104 ? 1.967 -15.842 -0.609 1.00 92.56 104 LYS A O 1
ATOM 870 N N . ILE A 1 105 ? 0.302 -15.644 -2.104 1.0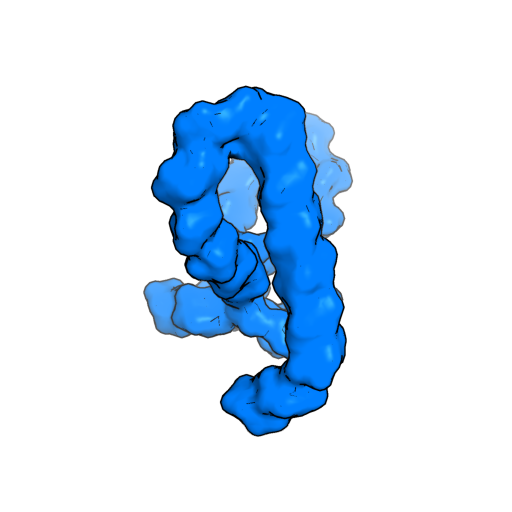0 89.38 105 ILE A N 1
ATOM 871 C CA . ILE A 1 105 ? -0.656 -15.099 -1.132 1.00 89.38 105 ILE A CA 1
ATOM 872 C C . ILE A 1 105 ? -0.887 -16.056 0.043 1.00 89.38 105 ILE A C 1
ATOM 874 O O . ILE A 1 105 ? -0.784 -15.632 1.191 1.00 89.38 105 ILE A O 1
ATOM 878 N N . GLY A 1 106 ? -1.072 -17.354 -0.222 1.00 91.06 106 GLY A N 1
ATOM 879 C CA . GLY A 1 106 ? -1.296 -18.359 0.823 1.00 91.06 106 GLY A CA 1
ATOM 880 C C . GLY A 1 106 ? -0.122 -18.467 1.798 1.00 91.06 106 GLY A C 1
ATOM 881 O O . GLY A 1 106 ? -0.302 -18.364 3.007 1.00 91.06 106 GLY A O 1
ATOM 882 N N . GLN A 1 107 ? 1.106 -18.560 1.276 1.00 91.06 107 GLN A N 1
ATOM 883 C CA . GLN A 1 107 ? 2.323 -18.583 2.100 1.00 91.06 107 GLN A CA 1
ATOM 884 C C . GLN A 1 107 ? 2.494 -17.300 2.923 1.00 91.06 107 GLN A C 1
ATOM 886 O O . GLN A 1 107 ? 3.013 -17.334 4.036 1.00 91.06 107 GLN A O 1
ATOM 891 N N . THR A 1 108 ? 2.086 -16.159 2.366 1.00 86.81 108 THR A N 1
ATOM 892 C CA . THR A 1 108 ? 2.173 -14.862 3.043 1.00 86.81 108 THR A CA 1
ATOM 893 C C . THR A 1 108 ? 1.191 -14.784 4.206 1.00 86.81 108 THR A C 1
ATOM 895 O O . THR A 1 108 ? 1.576 -14.309 5.271 1.00 86.81 108 THR A O 1
ATOM 898 N N . LEU A 1 109 ? -0.038 -15.276 4.023 1.00 85.94 109 LEU A N 1
ATOM 899 C CA . LEU A 1 109 ? -1.053 -15.305 5.075 1.00 85.94 109 LEU A CA 1
ATOM 900 C C . LEU A 1 109 ? -0.615 -16.197 6.242 1.00 85.94 109 LEU A C 1
ATOM 902 O O . LEU A 1 109 ? -0.623 -15.717 7.366 1.00 85.94 109 LEU A O 1
ATOM 906 N N . ILE A 1 110 ? -0.116 -17.410 5.968 1.00 89.62 110 ILE A N 1
ATOM 907 C CA . ILE A 1 110 ? 0.389 -18.348 6.996 1.00 89.62 110 ILE A CA 1
ATOM 908 C C . ILE A 1 110 ? 1.557 -17.760 7.805 1.00 89.62 110 ILE A C 1
ATOM 910 O O . ILE A 1 110 ? 1.750 -18.085 8.968 1.00 89.62 110 ILE A O 1
ATOM 914 N N . LYS A 1 111 ? 2.395 -16.919 7.190 1.00 85.12 111 LYS A N 1
ATOM 915 C CA . LYS A 1 111 ? 3.532 -16.299 7.889 1.00 85.12 111 LYS A CA 1
ATOM 916 C C . LYS A 1 111 ? 3.143 -15.089 8.739 1.00 85.12 111 LYS A C 1
ATOM 918 O O . LYS A 1 111 ? 3.936 -14.680 9.581 1.00 85.12 111 LYS A O 1
ATOM 923 N N . GLN A 1 112 ? 2.010 -14.450 8.455 1.00 76.62 112 GLN A N 1
ATOM 924 C CA . GLN A 1 112 ? 1.605 -13.184 9.079 1.00 76.62 112 GLN A CA 1
ATOM 925 C C . GLN A 1 112 ? 0.511 -13.346 10.139 1.00 76.62 112 GLN A C 1
ATOM 927 O O . GLN A 1 112 ? 0.320 -12.425 10.940 1.00 76.62 112 GLN A O 1
ATOM 932 N N . TYR A 1 113 ? -0.188 -14.481 10.124 1.00 74.75 113 TYR A N 1
ATOM 933 C CA . TYR A 1 113 ? -1.332 -14.821 10.966 1.00 74.75 113 TYR A CA 1
ATOM 934 C C . TYR A 1 11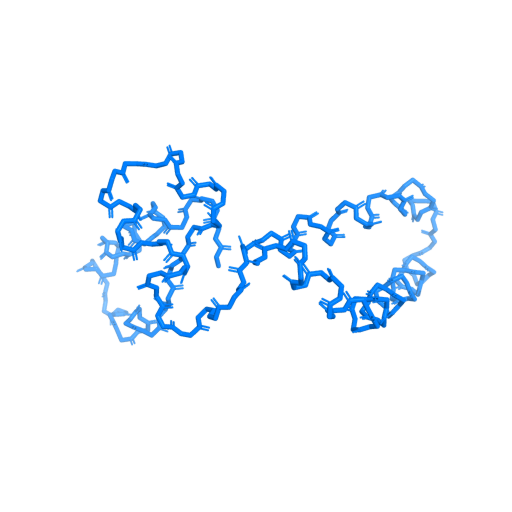3 ? -1.202 -16.254 11.457 1.00 74.75 113 TYR A C 1
ATOM 936 O O . TYR A 1 113 ? -1.559 -16.473 12.633 1.00 74.75 113 TYR A O 1
#

InterPro domains:
  IPR040521 Kyakuja-Dileera-Zisupton transposase [PF18758] (2-96)

Foldseek 3Di:
DELCQVVVLVVCVVVCVVDPPVVPNVPDQTAHFQVSQVVDDPVSVCRHHLVNDPPSPPGRPCPVVVVCVQCVVCCVVLVPDDPVVSVVVVVVSVVVVVVVCVVCVVVVVVVSD

Radius of gyration: 18.33 Å; Cα contacts (8 Å, |Δi|>4): 81; chains: 1; bounding box: 40×44×46 Å

Organism: NCBI:txid588596